Protein AF-A0A2P5TLF8-F1 (afdb_monomer_lite)

Structure (mmCIF, N/CA/C/O backbone):
data_AF-A0A2P5TLF8-F1
#
_entry.id   AF-A0A2P5TLF8-F1
#
loop_
_atom_site.group_PDB
_atom_site.id
_atom_site.type_symbol
_atom_site.label_atom_id
_atom_site.label_alt_id
_atom_site.label_comp_id
_atom_site.label_asym_id
_atom_site.label_entity_id
_atom_site.label_seq_id
_atom_site.pdbx_PDB_ins_code
_atom_site.Cartn_x
_atom_site.Cartn_y
_atom_site.Cartn_z
_atom_site.occupancy
_atom_site.B_iso_or_equiv
_atom_site.auth_seq_id
_atom_site.auth_comp_id
_atom_site.auth_asym_id
_atom_site.auth_atom_id
_atom_site.pdbx_PDB_model_num
ATOM 1 N N . MET A 1 1 ? 32.299 -12.814 -8.825 1.00 62.19 1 MET A N 1
ATOM 2 C CA . MET A 1 1 ? 32.070 -13.980 -7.933 1.00 62.19 1 MET A CA 1
ATOM 3 C C . MET A 1 1 ? 30.900 -13.777 -6.961 1.00 62.19 1 MET A C 1
ATOM 5 O O . MET A 1 1 ? 30.409 -14.773 -6.458 1.00 62.19 1 MET A O 1
ATOM 9 N N . LEU A 1 2 ? 30.411 -12.545 -6.720 1.00 58.41 2 LEU A N 1
ATOM 10 C CA . LEU A 1 2 ? 29.229 -12.307 -5.868 1.00 58.41 2 LEU A CA 1
ATOM 11 C C . LEU A 1 2 ? 27.877 -12.420 -6.606 1.00 58.41 2 LEU A C 1
ATOM 13 O O . LEU A 1 2 ? 26.885 -12.791 -5.996 1.00 58.41 2 LEU A O 1
ATOM 17 N N . GLU A 1 3 ? 27.839 -12.136 -7.911 1.00 58.09 3 GLU A N 1
ATOM 18 C CA . GLU A 1 3 ? 26.595 -12.103 -8.706 1.00 58.09 3 GLU A CA 1
ATOM 19 C C . GLU A 1 3 ? 25.917 -13.473 -8.863 1.00 58.09 3 GLU A C 1
ATOM 21 O O . GLU A 1 3 ? 24.725 -13.532 -9.121 1.00 58.09 3 GLU A O 1
ATOM 26 N N . LEU A 1 4 ? 26.644 -14.578 -8.650 1.00 59.94 4 LEU A N 1
ATOM 27 C CA . LEU A 1 4 ? 26.114 -15.944 -8.780 1.00 59.94 4 LEU A CA 1
ATOM 28 C C . LEU A 1 4 ? 25.231 -16.383 -7.593 1.00 59.94 4 LEU A C 1
ATOM 30 O O . LEU A 1 4 ? 24.671 -17.474 -7.617 1.00 59.94 4 LEU A O 1
ATOM 34 N N . LEU A 1 5 ? 25.181 -15.578 -6.526 1.00 68.88 5 LEU A N 1
ATOM 35 C CA . LEU A 1 5 ? 24.404 -15.844 -5.309 1.00 68.88 5 LEU A CA 1
ATOM 36 C C . LEU A 1 5 ? 23.151 -14.971 -5.208 1.00 68.88 5 LEU A C 1
ATOM 38 O O . LEU A 1 5 ? 22.351 -15.164 -4.292 1.00 68.88 5 LEU A O 1
ATOM 42 N N . LEU A 1 6 ? 22.998 -13.994 -6.106 1.00 69.62 6 LEU A N 1
ATOM 43 C CA . LEU A 1 6 ? 21.813 -13.155 -6.136 1.00 69.62 6 LEU A CA 1
ATOM 44 C C . LEU A 1 6 ? 20.696 -13.919 -6.858 1.00 69.62 6 LEU A C 1
ATOM 46 O O . LEU A 1 6 ? 20.955 -14.502 -7.912 1.00 69.62 6 LEU A O 1
ATOM 50 N N . PRO A 1 7 ? 19.474 -13.955 -6.301 1.00 69.19 7 PRO A N 1
ATOM 51 C CA . PRO A 1 7 ? 18.329 -14.471 -7.034 1.00 69.19 7 PRO A CA 1
ATOM 52 C C . PRO A 1 7 ? 18.166 -13.687 -8.341 1.00 69.19 7 PRO A C 1
ATOM 54 O O . PRO A 1 7 ? 18.492 -12.498 -8.396 1.00 69.19 7 PRO A O 1
ATOM 57 N N . ASP A 1 8 ? 17.683 -14.363 -9.386 1.00 71.25 8 ASP A N 1
ATOM 58 C CA . ASP A 1 8 ? 17.435 -13.730 -10.681 1.00 71.25 8 ASP A CA 1
ATOM 59 C C . ASP A 1 8 ? 16.609 -12.451 -10.513 1.00 71.25 8 ASP A C 1
ATOM 61 O O . ASP A 1 8 ? 15.689 -12.389 -9.691 1.00 71.25 8 ASP A O 1
ATOM 65 N N . ALA A 1 9 ? 16.936 -11.433 -11.315 1.00 69.69 9 ALA A N 1
ATOM 66 C CA . ALA A 1 9 ? 16.182 -10.191 -11.329 1.00 69.69 9 ALA A CA 1
ATOM 67 C C . ALA A 1 9 ? 14.710 -10.498 -11.625 1.00 69.69 9 ALA A C 1
ATOM 69 O O . ALA A 1 9 ? 14.361 -11.061 -12.666 1.00 69.69 9 ALA A O 1
ATOM 70 N N . GLU A 1 10 ? 13.842 -10.145 -10.686 1.00 74.50 10 GLU A N 1
ATOM 71 C CA . GLU A 1 10 ? 12.432 -10.460 -10.812 1.00 74.50 10 GLU A CA 1
ATOM 72 C C . GLU A 1 10 ? 11.783 -9.617 -11.907 1.00 74.50 10 GLU A C 1
ATOM 74 O O . GLU A 1 10 ? 11.959 -8.404 -11.986 1.00 74.50 10 GLU A O 1
ATOM 79 N N . VAL A 1 11 ? 10.985 -10.280 -12.745 1.00 81.00 11 VAL A N 1
ATOM 80 C CA . VAL A 1 11 ? 10.323 -9.674 -13.912 1.00 81.00 11 VAL A CA 1
ATOM 81 C C . VAL A 1 11 ? 9.280 -8.625 -13.499 1.00 81.00 11 VAL A C 1
ATOM 83 O O . VAL A 1 11 ? 8.883 -7.782 -14.303 1.00 81.00 11 VAL A O 1
ATOM 86 N N . PHE A 1 12 ? 8.822 -8.660 -12.245 1.00 85.69 12 PHE A N 1
ATOM 87 C CA . PHE A 1 12 ? 7.797 -7.753 -11.750 1.00 85.69 12 PHE A CA 1
ATOM 88 C C . PHE A 1 12 ? 8.411 -6.491 -11.119 1.00 85.69 12 PHE A C 1
ATOM 90 O O . PHE A 1 12 ? 9.281 -6.608 -10.254 1.00 85.69 12 PHE A O 1
ATOM 97 N N . PRO A 1 13 ? 7.955 -5.278 -11.485 1.00 90.56 13 PRO A N 1
ATOM 98 C CA . PRO A 1 13 ? 8.495 -4.044 -10.926 1.00 90.56 13 PRO A CA 1
ATOM 99 C C . PRO A 1 13 ? 8.414 -4.011 -9.398 1.00 90.56 13 PRO A C 1
ATOM 101 O O . PRO A 1 13 ? 7.333 -4.188 -8.827 1.00 90.56 13 PRO A O 1
ATOM 104 N N . HIS A 1 14 ? 9.549 -3.727 -8.753 1.00 92.25 14 HIS A N 1
ATOM 105 C CA . HIS A 1 14 ? 9.675 -3.609 -7.295 1.00 92.25 14 HIS A CA 1
ATOM 106 C C . HIS A 1 14 ? 9.226 -4.867 -6.529 1.00 92.25 14 HIS A C 1
ATOM 108 O O . HIS A 1 14 ? 8.523 -4.781 -5.520 1.00 92.25 14 HIS A O 1
ATOM 114 N N . ALA A 1 15 ? 9.533 -6.059 -7.050 1.00 91.81 15 ALA A N 1
ATOM 115 C CA . ALA A 1 15 ? 9.013 -7.306 -6.494 1.00 91.81 15 ALA A CA 1
ATOM 116 C C . ALA A 1 15 ? 9.428 -7.550 -5.032 1.00 91.81 15 ALA A C 1
ATOM 118 O O . ALA A 1 15 ? 8.606 -7.988 -4.220 1.00 91.81 15 ALA A O 1
ATOM 119 N N . GLU A 1 16 ? 10.670 -7.220 -4.674 1.00 92.25 16 GLU A N 1
ATOM 120 C CA . GLU A 1 16 ? 11.147 -7.330 -3.297 1.00 92.25 16 GLU A CA 1
ATOM 121 C C . GLU A 1 16 ? 10.401 -6.363 -2.372 1.00 92.25 16 GLU A C 1
ATOM 123 O O . GLU A 1 16 ? 9.856 -6.782 -1.346 1.00 92.25 16 GLU A O 1
ATOM 128 N N . GLU A 1 17 ? 10.275 -5.094 -2.757 1.00 94.94 17 GLU A N 1
ATOM 129 C CA . GLU A 1 17 ? 9.580 -4.078 -1.969 1.00 94.94 17 GLU A CA 1
ATOM 130 C C . GLU A 1 17 ? 8.094 -4.400 -1.806 1.00 94.94 17 GLU A C 1
ATOM 132 O O . GLU A 1 17 ? 7.534 -4.167 -0.736 1.00 94.94 17 GLU A O 1
ATOM 137 N N . ARG A 1 18 ? 7.451 -5.008 -2.809 1.00 95.12 18 ARG A N 1
ATOM 138 C CA . ARG A 1 18 ? 6.062 -5.489 -2.704 1.00 95.12 18 ARG A CA 1
ATOM 139 C C . ARG A 1 18 ? 5.916 -6.596 -1.674 1.00 95.12 18 ARG A C 1
ATOM 141 O O . ARG A 1 18 ? 4.956 -6.581 -0.901 1.00 95.12 18 ARG A O 1
ATOM 148 N N . ARG A 1 19 ? 6.860 -7.542 -1.626 1.00 95.06 19 ARG A N 1
ATOM 149 C CA . ARG A 1 19 ? 6.867 -8.579 -0.584 1.00 95.06 19 ARG A CA 1
ATOM 150 C C . ARG A 1 19 ? 7.090 -7.973 0.792 1.00 95.06 19 ARG A C 1
ATOM 152 O O . ARG A 1 19 ? 6.365 -8.324 1.718 1.00 95.06 19 ARG A O 1
ATOM 159 N N . LEU A 1 20 ? 8.037 -7.047 0.930 1.00 95.69 20 LEU A N 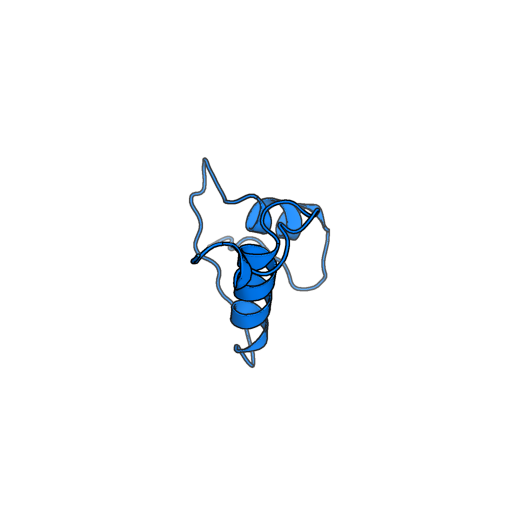1
ATOM 160 C CA . LEU A 1 20 ? 8.275 -6.343 2.193 1.00 95.69 20 LEU A CA 1
ATOM 161 C C . LEU A 1 20 ? 7.041 -5.554 2.638 1.00 95.69 20 LEU A C 1
ATOM 163 O O . LEU A 1 20 ? 6.659 -5.622 3.806 1.00 95.69 20 LEU A O 1
ATOM 167 N N . PHE A 1 21 ? 6.374 -4.874 1.708 1.00 96.56 21 PHE A N 1
ATOM 168 C CA . PHE A 1 21 ? 5.134 -4.153 1.963 1.00 96.56 21 PHE A CA 1
ATOM 169 C C . PHE A 1 21 ? 4.040 -5.102 2.464 1.00 96.56 21 PHE A C 1
ATOM 171 O O . PHE A 1 21 ? 3.494 -4.883 3.543 1.00 96.56 21 PHE A O 1
ATOM 178 N N . TYR A 1 22 ? 3.796 -6.214 1.763 1.00 95.44 22 TYR A N 1
ATOM 179 C CA . TYR A 1 22 ? 2.850 -7.252 2.186 1.00 95.44 22 TYR A CA 1
ATOM 180 C C . TYR A 1 22 ? 3.176 -7.828 3.573 1.00 95.44 22 TYR A C 1
ATOM 182 O O . TYR A 1 22 ? 2.282 -7.973 4.413 1.00 95.44 22 TYR A O 1
ATOM 190 N N . VAL A 1 23 ? 4.452 -8.121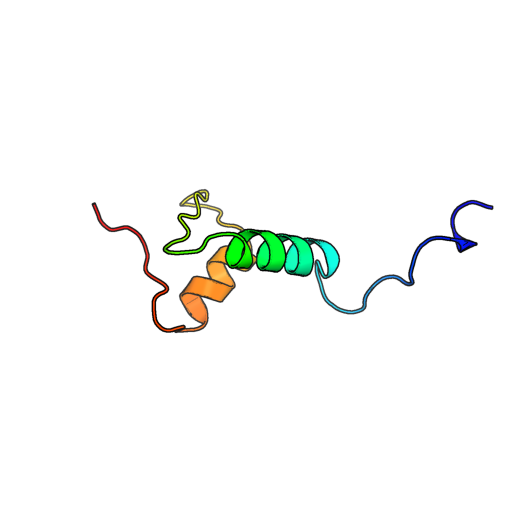 3.850 1.00 9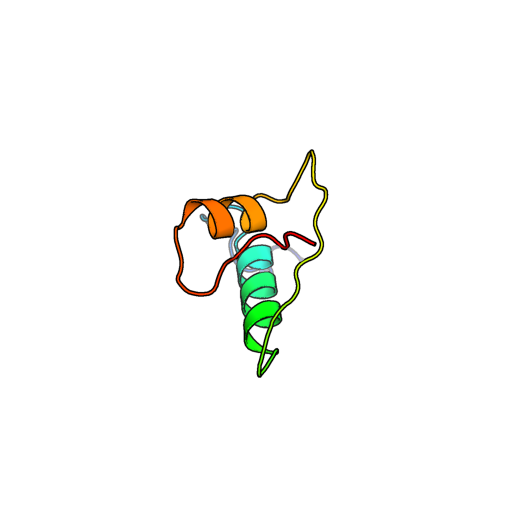7.38 23 VAL A N 1
ATOM 191 C CA . VAL A 1 23 ? 4.902 -8.570 5.177 1.00 97.38 23 VAL A CA 1
ATOM 192 C C . VAL A 1 23 ? 4.576 -7.515 6.233 1.00 97.38 23 VAL A C 1
ATOM 194 O O . VAL A 1 23 ? 4.024 -7.860 7.272 1.00 97.38 23 VAL A O 1
ATOM 197 N N . GLY A 1 24 ? 4.850 -6.235 5.976 1.00 96.25 24 GLY A N 1
ATOM 198 C CA . GLY A 1 24 ? 4.506 -5.142 6.888 1.00 96.25 24 GLY A CA 1
ATOM 199 C C . GLY A 1 24 ? 3.006 -5.070 7.186 1.00 96.25 24 GLY A C 1
ATOM 200 O O . GLY A 1 24 ? 2.615 -5.029 8.354 1.00 96.25 24 GLY A O 1
ATOM 201 N N . LEU A 1 25 ? 2.165 -5.133 6.148 1.00 95.75 25 LEU A N 1
ATOM 202 C CA . LEU A 1 25 ? 0.704 -5.093 6.286 1.00 95.75 25 LEU A CA 1
ATOM 203 C C . LEU A 1 25 ? 0.164 -6.266 7.116 1.00 95.75 25 LEU A C 1
ATOM 205 O O . LEU A 1 25 ? -0.685 -6.080 7.983 1.00 95.75 25 LEU A O 1
ATOM 209 N N . THR A 1 26 ? 0.671 -7.475 6.874 1.00 96.00 26 THR A N 1
ATOM 210 C CA . THR A 1 26 ? 0.150 -8.715 7.479 1.00 96.00 26 THR A CA 1
ATOM 211 C C . THR A 1 26 ? 0.670 -8.997 8.888 1.00 96.00 26 THR A C 1
ATOM 213 O O . THR A 1 26 ? 0.182 -9.909 9.558 1.00 96.00 26 THR A O 1
ATOM 216 N N . ARG A 1 27 ? 1.642 -8.222 9.383 1.00 97.44 27 ARG A N 1
ATOM 217 C CA . ARG A 1 27 ? 2.108 -8.311 10.778 1.00 97.44 27 ARG A CA 1
ATOM 218 C C . ARG A 1 27 ? 1.172 -7.611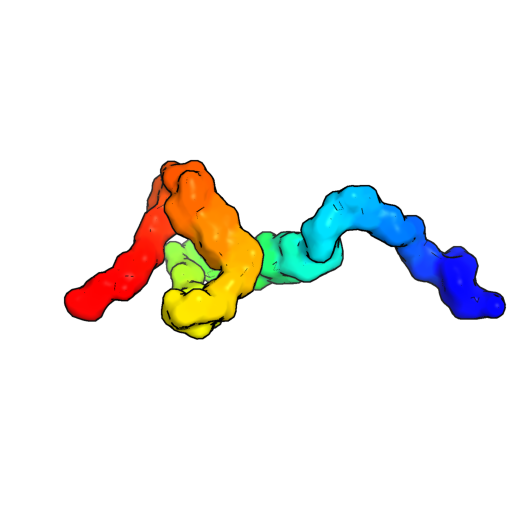 11.758 1.00 97.44 27 ARG A C 1
ATOM 220 O O . ARG A 1 27 ? 1.129 -7.998 12.928 1.00 97.44 27 ARG A O 1
ATOM 227 N N . ALA A 1 28 ? 0.429 -6.605 11.304 1.00 95.94 28 ALA A N 1
ATOM 228 C CA . ALA A 1 28 ? -0.579 -5.950 12.122 1.00 95.94 28 ALA A CA 1
ATOM 229 C C . ALA A 1 28 ? -1.808 -6.856 12.284 1.00 95.94 28 ALA A C 1
ATOM 231 O O . ALA A 1 28 ? -2.264 -7.483 11.334 1.00 95.94 28 ALA A O 1
ATOM 232 N N . ARG A 1 29 ? -2.359 -6.923 13.501 1.00 94.44 29 ARG A N 1
ATOM 233 C CA . ARG A 1 29 ? -3.492 -7.817 13.809 1.00 94.44 29 ARG A CA 1
ATOM 234 C C . ARG A 1 29 ? -4.868 -7.185 13.630 1.00 94.44 29 ARG A C 1
ATOM 236 O O . ARG A 1 29 ? -5.829 -7.905 13.396 1.00 94.44 29 ARG A O 1
ATOM 243 N N . HIS A 1 30 ? -4.968 -5.870 13.806 1.00 95.31 30 HIS A N 1
ATOM 244 C CA . HIS A 1 30 ? -6.260 -5.181 13.882 1.00 95.31 30 HIS A CA 1
ATOM 245 C C . HIS A 1 30 ? -6.414 -4.121 12.800 1.00 95.31 30 HIS A C 1
ATOM 247 O O . HIS A 1 30 ? -7.428 -4.092 12.114 1.00 95.31 30 HIS A O 1
ATOM 253 N N . GLN A 1 31 ? -5.412 -3.259 12.640 1.00 95.00 31 GLN A N 1
ATOM 254 C CA . GLN A 1 31 ? -5.450 -2.173 11.673 1.00 95.00 31 GLN A CA 1
ATOM 255 C C . GLN A 1 31 ? -4.033 -1.778 11.273 1.00 95.00 31 GLN A C 1
ATOM 257 O O . GLN A 1 31 ? -3.103 -1.885 12.075 1.00 95.00 31 GLN A O 1
ATOM 262 N N . VAL A 1 32 ? -3.888 -1.301 10.039 1.00 96.12 32 VAL A N 1
ATOM 263 C CA . VAL A 1 32 ? -2.655 -0.705 9.529 1.00 96.12 32 VAL A CA 1
ATOM 264 C C . VAL A 1 32 ? -2.917 0.760 9.214 1.00 96.12 32 VAL A C 1
ATOM 266 O O . VAL A 1 32 ? -3.898 1.087 8.550 1.00 96.12 32 VAL A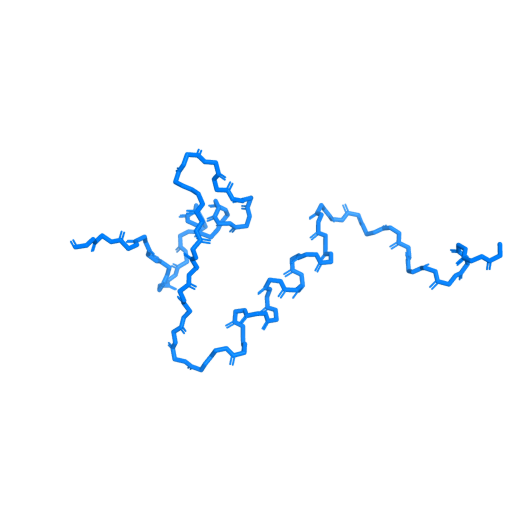 O 1
ATOM 269 N N . PHE A 1 33 ? -2.008 1.627 9.652 1.00 95.19 33 PHE A N 1
ATOM 270 C CA . PHE A 1 33 ? -1.955 3.023 9.238 1.00 95.19 33 PHE A CA 1
ATOM 271 C C . PHE A 1 33 ? -0.722 3.225 8.368 1.00 95.19 33 PHE A C 1
ATOM 273 O O . PHE A 1 33 ? 0.398 2.947 8.796 1.00 95.19 33 PHE A O 1
ATOM 280 N N . LEU A 1 34 ? -0.935 3.693 7.141 1.00 95.38 34 LEU A N 1
ATOM 281 C CA . LEU A 1 34 ? 0.134 3.999 6.199 1.00 95.38 34 LEU A CA 1
ATOM 282 C C . LEU A 1 34 ? 0.266 5.513 6.088 1.00 95.38 34 LEU A C 1
ATOM 284 O O . LEU A 1 34 ? -0.684 6.199 5.715 1.00 95.38 34 LEU A O 1
ATOM 288 N N . LEU A 1 35 ? 1.449 6.025 6.413 1.00 94.88 35 LEU A N 1
ATOM 289 C CA . LEU A 1 35 ? 1.795 7.426 6.214 1.00 94.88 35 LEU A CA 1
ATOM 290 C C . LEU A 1 35 ? 2.510 7.557 4.873 1.00 94.88 35 LEU A C 1
ATOM 292 O O . LEU A 1 35 ? 3.467 6.833 4.600 1.00 94.88 35 LEU A O 1
ATOM 296 N N . ALA A 1 36 ? 2.035 8.470 4.038 1.00 94.44 36 ALA A N 1
ATOM 297 C CA . ALA A 1 36 ? 2.595 8.726 2.723 1.00 94.44 36 ALA A CA 1
ATOM 298 C C . ALA A 1 36 ? 2.511 10.215 2.403 1.00 94.44 36 ALA A C 1
ATOM 300 O O . ALA A 1 36 ? 1.638 10.922 2.912 1.00 94.44 36 ALA A O 1
ATOM 301 N N . ASP A 1 37 ? 3.414 10.674 1.540 1.00 93.81 37 ASP A N 1
ATOM 302 C CA . ASP A 1 37 ? 3.340 12.020 0.995 1.00 93.81 37 ASP A CA 1
ATOM 303 C C . ASP A 1 37 ? 2.026 12.195 0.222 1.00 93.81 37 ASP A C 1
ATOM 305 O O . ASP A 1 37 ? 1.610 11.333 -0.556 1.00 93.81 37 ASP A O 1
ATOM 309 N N . ASN A 1 38 ? 1.350 13.312 0.471 1.00 89.38 38 ASN A N 1
ATOM 310 C CA . ASN A 1 38 ? 0.055 13.592 -0.125 1.00 89.38 38 ASN A CA 1
ATOM 311 C C . ASN A 1 38 ? 0.153 13.963 -1.618 1.00 89.38 38 ASN A C 1
ATOM 313 O O . ASN A 1 38 ? -0.742 13.654 -2.402 1.00 89.38 38 ASN A O 1
ATOM 317 N N . GLN A 1 39 ? 1.229 14.641 -2.011 1.00 93.44 39 GLN A N 1
ATOM 318 C CA . GLN A 1 39 ? 1.465 15.071 -3.386 1.00 93.44 39 GLN A CA 1
ATOM 319 C C . GLN A 1 39 ? 2.113 13.954 -4.208 1.00 93.44 39 GLN A C 1
ATOM 321 O O . GLN A 1 39 ? 1.763 13.761 -5.372 1.00 93.44 39 GLN A O 1
ATOM 326 N N . ILE A 1 40 ? 3.041 13.206 -3.606 1.00 94.69 40 ILE A N 1
ATOM 327 C CA . ILE A 1 40 ? 3.840 12.185 -4.295 1.00 94.69 40 ILE A CA 1
ATOM 328 C C . ILE A 1 40 ? 3.818 10.862 -3.501 1.00 94.69 40 ILE A C 1
ATOM 330 O O . ILE A 1 40 ? 4.843 10.430 -2.970 1.00 94.69 40 ILE A O 1
ATOM 334 N N . PRO A 1 41 ? 2.658 10.180 -3.405 1.00 94.81 41 PRO A N 1
ATOM 335 C CA . PRO A 1 41 ? 2.582 8.891 -2.727 1.00 94.81 41 PRO A CA 1
ATOM 336 C C . PRO A 1 41 ? 3.310 7.802 -3.527 1.00 9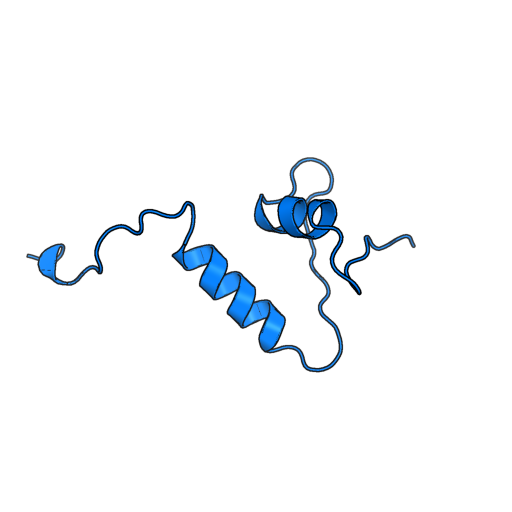4.81 41 PRO A C 1
ATOM 338 O O . PRO A 1 41 ? 3.408 7.873 -4.759 1.00 94.81 41 PRO A O 1
ATOM 341 N N . SER A 1 42 ? 3.778 6.759 -2.833 1.00 95.81 42 SER A N 1
ATOM 342 C CA . SER A 1 42 ? 4.400 5.603 -3.490 1.00 95.81 42 SER A CA 1
ATOM 343 C C . SER A 1 42 ? 3.406 4.877 -4.403 1.00 95.81 42 SER A C 1
ATOM 345 O O . SER A 1 42 ? 2.189 4.943 -4.205 1.00 95.81 42 SER A O 1
ATOM 347 N N . VAL A 1 43 ? 3.929 4.140 -5.388 1.00 96.12 43 VAL A N 1
ATOM 348 C CA . VAL A 1 43 ? 3.104 3.335 -6.303 1.00 96.12 43 VAL A CA 1
ATOM 349 C C . VAL A 1 43 ? 2.211 2.344 -5.545 1.00 96.12 43 VAL A C 1
ATOM 351 O O . VAL A 1 43 ? 1.043 2.204 -5.884 1.00 96.12 43 VAL A O 1
ATOM 354 N N . PHE A 1 44 ? 2.697 1.762 -4.445 1.00 96.31 44 PHE A N 1
ATOM 355 C CA . PHE A 1 44 ? 1.931 0.812 -3.630 1.00 96.31 44 PHE A CA 1
ATOM 356 C C . PHE A 1 44 ? 0.713 1.453 -2.954 1.00 96.31 44 PHE A C 1
ATOM 358 O O . PHE A 1 44 ? -0.335 0.825 -2.832 1.00 96.31 44 PHE A O 1
ATOM 365 N N . ILE A 1 45 ? 0.827 2.716 -2.529 1.00 95.81 45 ILE A N 1
ATOM 366 C CA . ILE A 1 45 ? -0.300 3.456 -1.944 1.00 95.81 45 ILE A CA 1
ATOM 367 C C . ILE A 1 45 ? -1.335 3.788 -3.019 1.00 95.81 45 ILE A C 1
ATOM 369 O O . ILE A 1 45 ? -2.531 3.639 -2.772 1.00 95.81 45 ILE A O 1
ATOM 373 N N . LYS A 1 46 ? -0.887 4.204 -4.211 1.00 95.25 46 LYS A N 1
ATOM 374 C CA . LYS A 1 46 ? -1.781 4.475 -5.348 1.00 95.25 46 LYS A CA 1
ATOM 375 C C . LYS A 1 46 ? -2.569 3.225 -5.730 1.00 95.25 46 LYS A C 1
ATOM 377 O O . LYS A 1 46 ? -3.791 3.273 -5.757 1.00 95.25 46 LYS A O 1
ATOM 382 N N . GLU A 1 47 ? -1.886 2.095 -5.891 1.00 95.31 47 GLU A N 1
ATOM 383 C CA . GLU A 1 47 ? -2.505 0.803 -6.208 1.00 95.31 47 GLU A CA 1
ATOM 384 C C . GLU A 1 47 ? -3.544 0.363 -5.163 1.00 95.31 47 GLU A C 1
ATOM 386 O O . GLU A 1 47 ? -4.605 -0.139 -5.529 1.00 95.31 47 GLU A O 1
ATOM 391 N N . LEU A 1 48 ? -3.276 0.562 -3.865 1.00 95.19 48 LEU A N 1
ATOM 392 C CA . LEU A 1 48 ? -4.248 0.250 -2.810 1.00 95.19 48 LEU A CA 1
ATOM 393 C C . LEU A 1 48 ? -5.508 1.119 -2.905 1.00 95.19 48 LEU A C 1
ATOM 395 O O . LEU A 1 48 ? -6.613 0.608 -2.726 1.00 95.19 48 LEU A O 1
ATOM 399 N N . LEU A 1 49 ? -5.347 2.418 -3.169 1.00 92.94 49 LEU A N 1
ATOM 400 C CA . LEU A 1 49 ? -6.463 3.361 -3.275 1.00 92.94 49 LEU A CA 1
ATOM 401 C C . LEU A 1 49 ? -7.278 3.152 -4.560 1.00 92.94 49 LEU A C 1
ATOM 403 O O . LEU A 1 49 ? -8.500 3.272 -4.533 1.00 92.94 49 LEU A O 1
ATOM 407 N N . GLU A 1 50 ? -6.618 2.827 -5.670 1.00 95.12 50 GLU A N 1
ATOM 408 C CA . GLU A 1 50 ? -7.245 2.602 -6.979 1.00 95.12 50 GLU A CA 1
ATOM 409 C C . GLU A 1 50 ? -7.889 1.213 -7.094 1.00 95.12 50 GLU A C 1
ATOM 411 O O . GLU A 1 50 ? -8.863 1.041 -7.824 1.00 95.12 50 GLU A O 1
ATOM 416 N N . GLY A 1 51 ? -7.389 0.224 -6.347 1.00 93.69 51 GLY A N 1
ATOM 417 C CA . GLY A 1 51 ? -7.855 -1.163 -6.416 1.00 93.69 51 GLY A CA 1
ATOM 418 C C . GLY A 1 51 ? -9.237 -1.429 -5.811 1.00 93.69 51 GLY A C 1
ATOM 419 O O . GLY A 1 51 ? -9.757 -2.532 -5.962 1.00 93.69 51 GLY A O 1
ATOM 420 N N . GLY A 1 52 ? -9.848 -0.453 -5.128 1.00 91.31 52 GLY A N 1
ATOM 421 C CA . GLY A 1 52 ? -11.209 -0.582 -4.591 1.00 91.31 52 GLY A CA 1
ATOM 422 C C . GLY A 1 52 ? -11.363 -1.673 -3.524 1.00 91.31 52 GLY A C 1
ATOM 423 O O . GLY A 1 52 ? -12.438 -2.259 -3.384 1.00 91.31 52 GLY A O 1
ATOM 424 N N . TYR A 1 53 ? -10.291 -1.980 -2.788 1.00 92.62 53 TYR A N 1
ATOM 425 C CA . TYR A 1 53 ? -10.292 -3.054 -1.799 1.00 92.62 53 TYR A CA 1
ATOM 426 C C . TYR A 1 53 ? -11.152 -2.705 -0.569 1.00 92.62 53 TYR A C 1
ATOM 428 O O . TYR A 1 53 ? -11.051 -1.593 -0.040 1.00 92.62 53 TYR A O 1
ATOM 436 N N . PRO A 1 54 ? -11.951 -3.653 -0.042 1.00 92.81 54 PRO A N 1
ATOM 437 C CA . PRO A 1 54 ? -12.708 -3.434 1.186 1.00 92.81 54 PRO A CA 1
ATOM 438 C C . PRO A 1 54 ? -11.772 -3.114 2.357 1.00 92.81 54 PRO A C 1
ATOM 440 O O . PRO A 1 54 ? -10.760 -3.783 2.551 1.00 92.81 54 PRO A O 1
ATOM 443 N N . GLY A 1 55 ? -12.124 -2.109 3.161 1.00 91.19 55 GLY A N 1
ATOM 444 C CA . GLY A 1 55 ? -11.343 -1.716 4.340 1.00 91.19 55 GLY A CA 1
ATOM 445 C C . GLY A 1 55 ? -10.140 -0.813 4.052 1.00 91.19 55 GLY A C 1
ATOM 446 O O . GLY A 1 55 ? -9.512 -0.342 4.998 1.00 91.19 55 GLY A O 1
ATOM 447 N N . VAL A 1 56 ? -9.843 -0.512 2.783 1.00 95.06 56 VAL A N 1
ATOM 448 C CA . VAL A 1 56 ? -8.896 0.547 2.422 1.00 95.06 56 VAL A CA 1
ATOM 449 C C . VAL A 1 56 ? -9.647 1.868 2.354 1.00 95.06 56 VAL A C 1
ATOM 451 O O . VAL A 1 56 ? -10.586 2.037 1.579 1.00 95.06 56 VAL A O 1
ATOM 454 N N . SER A 1 57 ? -9.229 2.826 3.172 1.00 92.31 57 SER A N 1
ATOM 455 C CA . SER A 1 57 ? -9.776 4.174 3.155 1.00 92.31 57 SER A CA 1
ATOM 456 C C . SER A 1 57 ? -8.676 5.195 3.375 1.00 92.31 57 SER A C 1
ATOM 458 O O . SER A 1 57 ? -7.672 4.957 4.051 1.00 92.31 57 SER A O 1
ATOM 460 N N . ARG A 1 58 ? -8.867 6.365 2.773 1.00 90.12 58 ARG A N 1
ATOM 461 C CA . ARG A 1 58 ? -8.028 7.519 3.046 1.00 90.12 58 ARG A CA 1
ATOM 462 C C . ARG A 1 58 ? -8.505 8.163 4.339 1.00 90.12 58 ARG A C 1
ATOM 464 O O . ARG A 1 58 ? -9.692 8.450 4.463 1.00 90.12 58 ARG A O 1
ATOM 471 N N . TRP A 1 59 ? -7.586 8.404 5.272 1.00 85.12 59 TRP A N 1
ATOM 472 C CA . TRP A 1 59 ? -7.920 9.103 6.509 1.00 85.12 59 TRP A CA 1
ATOM 473 C C . TRP A 1 59 ? -8.443 10.506 6.180 1.00 85.12 59 TRP A C 1
ATOM 475 O O . TRP A 1 59 ? -7.747 11.316 5.562 1.00 85.12 59 TRP A O 1
ATOM 485 N N . GLN A 1 60 ? -9.687 10.759 6.566 1.00 74.50 60 GLN A N 1
ATOM 486 C CA . GLN A 1 60 ? -10.342 12.060 6.537 1.00 74.50 60 GLN A CA 1
ATOM 487 C C . GLN A 1 60 ? -10.515 12.420 8.009 1.00 74.50 60 GLN A C 1
ATOM 489 O O . GLN A 1 60 ? -11.150 11.660 8.736 1.00 74.50 60 GLN A O 1
ATOM 494 N N . GLY A 1 61 ? -9.812 13.459 8.463 1.00 66.94 61 GLY A N 1
ATOM 495 C CA . GLY A 1 61 ? -9.847 13.886 9.864 1.00 66.94 61 GLY A CA 1
ATOM 496 C C . GLY A 1 61 ? -11.241 14.268 10.339 1.00 66.94 61 GLY A C 1
ATOM 497 O O . GLY A 1 61 ? -12.083 14.615 9.481 1.00 66.94 61 GLY A O 1
#

Secondary structure (DSSP, 8-state):
--GGGSPPPPSSTTHHHHHHHHHHHHH-SS-------SSS--HHHHHHHHTT-TT------

pLDDT: mean 88.48, std 11.31, range [58.09, 97.44]

Sequence (61 aa):
MLELLLPDAEVFPHAEERRLFYVGLTRARHQVFLLADNQIPSVFIKELLEGGYPGVSRWQG

Organism: NCBI:txid641510

Foldseek 3Di:
DVVVPDPPDDPDPPVVVVVVVVVVQVVDDPDDDDDADPVDGDPVLVCLVVVPDPPDDDDDD

InterPro domains:
  IPR027417 P-loop containing nucleoside triphosphate hydrolase [SSF52540] (10-50)
  IPR027785 UvrD-like helicase C-terminal domain [PF13538] (13-35)

Radius of gyration: 15.15 Å; chains: 1; bounding box: 45×31×28 Å